Protein AF-A0A1C6JS13-F1 (afdb_monomer)

Radius of gyration: 10.42 Å; Cα contacts (8 Å, |Δi|>4): 52; chains: 1; bounding box: 26×14×22 Å

Solvent-accessible surface area (backbone atoms only — not comparable to full-atom values): 2494 Å² total; per-residue (Å²): 132,71,49,81,47,84,46,77,41,91,61,87,53,79,88,33,73,66,41,51,50,52,51,53,49,52,51,51,38,50,76,72,57,30,51,72,51,81,45,113

Foldseek 3Di:
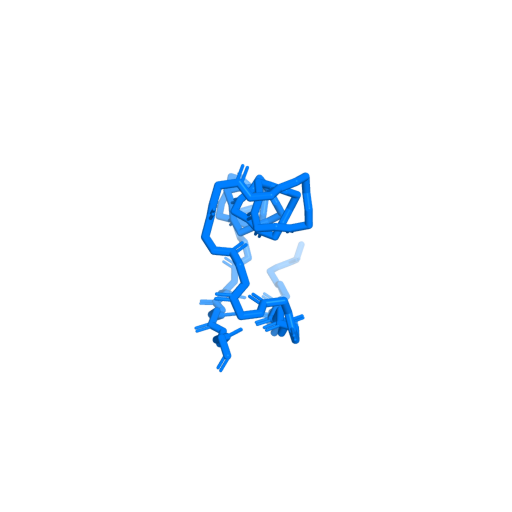DAEEEEQEQPDPDPPDPSNVVSVVVQVVSVVVVYHYDYYD

Sequence (40 aa):
MAKKVLIISTSLRGGSNSDMLAKECAKGAKEAGHDWNFFL

Nearest PDB structures (foldseek):
  6dqp-assembly1_A  TM=7.115E-01  e=4.550E-01  Escherichia coli K-12
  2bgt-assembly1_A  TM=7.006E-01  e=2.267E+00  Tequatrovirus T4
  3r5j-assembly1_A  TM=6.271E-01  e=1.959E+00  Homo sapiens
  3lwt-assembly1_X  TM=4.996E-01  e=4.373E+00  Saccharomyces cerevisiae
  1tm2-assembly1_A  TM=3.510E-01  e=1.959E+00  Salmonella enterica subsp. enterica serovar Typhimurium str. LT2

Mean predicted aligned error: 2.44 Å

pLDDT: mean 95.35, std 3.36, range [85.25, 98.44]

Structure (mmCIF, N/CA/C/O backbone):
data_AF-A0A1C6JS13-F1
#
_entry.id   AF-A0A1C6JS13-F1
#
loop_
_atom_site.group_PDB
_atom_site.id
_atom_site.type_symbol
_atom_site.label_atom_id
_atom_site.label_alt_id
_atom_site.label_comp_id
_atom_site.label_asym_id
_atom_site.label_entity_id
_atom_site.label_seq_id
_atom_site.pdbx_PDB_ins_code
_atom_site.Cartn_x
_atom_site.Cartn_y
_atom_site.Cartn_z
_atom_site.occupancy
_atom_site.B_iso_or_equiv
_atom_site.auth_seq_id
_atom_site.auth_comp_id
_atom_site.auth_asym_id
_atom_site.auth_atom_id
_atom_site.pdbx_PDB_model_num
ATOM 1 N N . MET A 1 1 ? -16.377 6.190 10.396 1.00 85.50 1 MET A N 1
ATOM 2 C CA . MET A 1 1 ? -16.664 4.735 10.352 1.00 85.50 1 MET A CA 1
ATOM 3 C C . MET A 1 1 ? -15.495 4.052 9.664 1.00 85.50 1 MET A C 1
ATOM 5 O O . MET A 1 1 ? -15.165 4.470 8.561 1.00 85.50 1 MET A O 1
ATOM 9 N N . ALA A 1 2 ? -14.870 3.053 10.288 1.00 93.81 2 ALA A N 1
ATOM 10 C CA . ALA A 1 2 ? -13.797 2.292 9.648 1.00 93.81 2 ALA A CA 1
ATOM 11 C C . ALA A 1 2 ? -14.339 1.488 8.451 1.00 93.81 2 ALA A C 1
ATOM 13 O O . ALA A 1 2 ? -15.445 0.943 8.516 1.00 93.81 2 ALA A O 1
ATOM 14 N N . LYS A 1 3 ? -13.584 1.448 7.350 1.00 97.75 3 LYS A N 1
ATOM 15 C CA . LYS A 1 3 ? -13.878 0.651 6.149 1.00 97.75 3 LYS A CA 1
ATOM 16 C C . LYS A 1 3 ? -12.798 -0.414 5.963 1.00 97.75 3 LYS A C 1
ATOM 18 O O . LYS A 1 3 ? -11.745 -0.318 6.586 1.00 97.75 3 LYS A O 1
ATOM 23 N N . LYS A 1 4 ? -13.077 -1.401 5.107 1.00 98.12 4 LYS A N 1
ATOM 24 C CA . LYS A 1 4 ? -12.088 -2.363 4.608 1.00 98.12 4 LYS A CA 1
ATOM 25 C C . LYS A 1 4 ? -11.638 -1.926 3.221 1.00 98.12 4 LYS A C 1
ATOM 27 O O . LYS A 1 4 ? -12.485 -1.767 2.343 1.00 98.12 4 LYS A O 1
ATOM 32 N N . VAL A 1 5 ? -10.341 -1.713 3.040 1.00 97.81 5 VAL A N 1
ATOM 33 C CA . VAL A 1 5 ? -9.746 -1.206 1.799 1.00 97.81 5 VAL A CA 1
ATOM 34 C C . VAL A 1 5 ? -8.801 -2.260 1.229 1.00 97.81 5 VAL A C 1
ATOM 36 O O . VAL A 1 5 ? -7.860 -2.686 1.895 1.00 97.81 5 VAL A O 1
ATOM 39 N N . LEU A 1 6 ? -9.054 -2.677 -0.010 1.00 97.94 6 LEU A N 1
ATOM 40 C CA . LEU A 1 6 ? -8.182 -3.576 -0.761 1.00 97.94 6 LEU A CA 1
ATOM 41 C C . LEU A 1 6 ? -7.457 -2.773 -1.839 1.00 97.94 6 LEU A C 1
ATOM 43 O O . LEU A 1 6 ? -8.102 -2.177 -2.700 1.00 97.94 6 LEU A O 1
ATOM 47 N N . ILE A 1 7 ? -6.128 -2.769 -1.790 1.00 97.31 7 ILE A N 1
ATOM 48 C CA . ILE A 1 7 ? -5.278 -2.070 -2.755 1.00 97.31 7 ILE A CA 1
ATOM 49 C C . ILE A 1 7 ? -4.575 -3.121 -3.605 1.00 97.31 7 ILE A C 1
ATOM 51 O O . ILE A 1 7 ? -3.904 -3.999 -3.066 1.00 97.31 7 ILE A O 1
ATOM 55 N N . ILE A 1 8 ? -4.737 -3.025 -4.924 1.00 96.62 8 ILE A N 1
ATOM 56 C CA . ILE A 1 8 ? -4.134 -3.939 -5.897 1.00 96.62 8 ILE A CA 1
ATOM 57 C C . ILE A 1 8 ? -3.284 -3.107 -6.852 1.00 96.62 8 ILE A C 1
ATOM 59 O O . ILE A 1 8 ? -3.801 -2.211 -7.520 1.00 96.62 8 ILE A O 1
ATOM 63 N N . SER A 1 9 ? -1.988 -3.399 -6.921 1.00 94.00 9 SER A N 1
ATOM 64 C CA . SER A 1 9 ? -1.075 -2.784 -7.883 1.00 94.00 9 SER A CA 1
ATOM 65 C C . SER A 1 9 ? -0.679 -3.803 -8.937 1.00 94.00 9 SER A C 1
ATOM 67 O O . SER A 1 9 ? 0.085 -4.700 -8.644 1.00 94.00 9 SER A O 1
ATOM 69 N N . THR A 1 10 ? -1.096 -3.632 -10.192 1.00 94.56 10 THR A N 1
ATOM 70 C CA . THR A 1 10 ? -0.667 -4.521 -11.294 1.00 94.56 10 THR A CA 1
ATOM 71 C C . THR A 1 10 ? 0.672 -4.108 -11.914 1.00 94.56 10 THR A C 1
ATOM 73 O O . THR A 1 10 ? 1.091 -4.642 -12.943 1.00 94.56 10 THR A O 1
ATOM 76 N N . SER A 1 11 ? 1.341 -3.104 -11.341 1.00 90.06 11 SER A N 1
ATOM 77 C CA . SER A 1 11 ? 2.653 -2.668 -11.805 1.00 90.06 11 SER A CA 1
ATOM 78 C C . SER A 1 11 ? 3.740 -3.545 -11.200 1.00 90.06 11 SER A C 1
ATOM 80 O O . SER A 1 11 ? 4.119 -3.363 -10.048 1.00 90.06 11 SER A O 1
ATOM 82 N N . LEU A 1 12 ? 4.334 -4.405 -12.024 1.00 89.50 12 LEU A N 1
ATOM 83 C CA . LEU A 1 12 ? 5.485 -5.233 -11.643 1.00 89.50 12 LEU A CA 1
ATOM 84 C C . LEU A 1 12 ? 6.786 -4.425 -11.481 1.00 89.50 12 LEU A C 1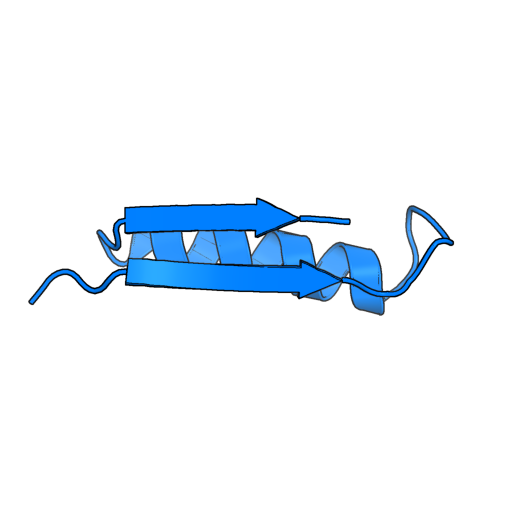
ATOM 86 O O . LEU A 1 12 ? 7.775 -4.920 -10.944 1.00 89.50 12 LEU A O 1
ATOM 90 N N . ARG A 1 13 ? 6.810 -3.171 -11.955 1.00 91.75 13 ARG A N 1
ATOM 91 C CA . ARG A 1 13 ? 7.968 -2.284 -11.819 1.00 91.75 13 ARG A CA 1
ATOM 92 C C . ARG A 1 13 ? 7.942 -1.579 -10.463 1.00 91.75 13 ARG A C 1
ATOM 94 O O . ARG A 1 13 ? 7.230 -0.581 -10.293 1.00 91.75 13 ARG A O 1
ATOM 101 N N . GLY A 1 14 ? 8.760 -2.072 -9.536 1.00 90.12 14 GLY A N 1
ATOM 102 C CA . GLY A 1 14 ? 9.041 -1.402 -8.266 1.00 90.12 14 GLY A CA 1
ATOM 103 C C . GLY A 1 14 ? 9.644 -0.008 -8.475 1.00 90.12 14 GLY A C 1
ATOM 104 O O . GLY A 1 14 ? 10.379 0.223 -9.434 1.00 90.12 14 GLY A O 1
ATOM 105 N N . GLY A 1 15 ? 9.286 0.940 -7.610 1.00 91.56 15 GLY A N 1
ATOM 106 C CA . GLY A 1 15 ? 9.732 2.336 -7.688 1.00 91.56 15 GLY A CA 1
ATOM 107 C C . GLY A 1 15 ? 9.074 3.161 -8.800 1.00 91.56 15 GLY A C 1
ATOM 108 O O . GLY A 1 15 ? 9.430 4.320 -8.994 1.00 91.56 15 GLY A O 1
ATOM 109 N N . SER A 1 16 ? 8.118 2.596 -9.543 1.00 95.25 16 SER A N 1
ATOM 110 C CA . SER A 1 16 ? 7.306 3.363 -10.490 1.00 95.25 16 SER A CA 1
ATOM 111 C C . SER A 1 16 ? 6.344 4.315 -9.772 1.00 95.25 16 SER A C 1
ATOM 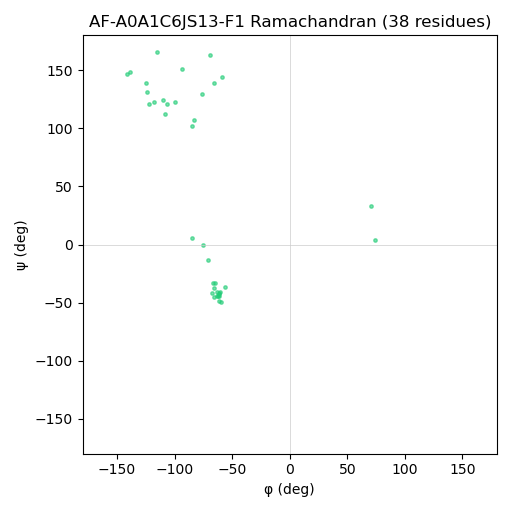113 O O . SER A 1 16 ? 6.011 4.125 -8.603 1.00 95.25 16 SER A O 1
ATOM 115 N N . ASN A 1 17 ? 5.815 5.301 -10.502 1.00 96.06 17 ASN A N 1
ATOM 116 C CA . ASN A 1 17 ? 4.776 6.190 -9.971 1.00 96.06 17 ASN A CA 1
ATOM 117 C C . ASN A 1 17 ? 3.552 5.410 -9.470 1.00 96.06 17 ASN A C 1
ATOM 119 O O . ASN A 1 17 ? 2.970 5.777 -8.457 1.00 96.06 17 ASN A O 1
ATOM 123 N N . SER A 1 18 ? 3.180 4.320 -10.148 1.00 95.25 18 SER A N 1
ATOM 124 C CA . SER A 1 18 ? 2.065 3.465 -9.732 1.00 95.25 18 SER A CA 1
ATOM 125 C C . SER A 1 18 ? 2.359 2.719 -8.428 1.00 95.25 18 SER A C 1
ATOM 127 O O . SER A 1 18 ? 1.497 2.682 -7.558 1.00 95.25 18 SER A O 1
ATOM 129 N N . ASP A 1 19 ? 3.575 2.187 -8.256 1.00 94.69 19 ASP A N 1
ATOM 130 C CA . ASP A 1 19 ? 4.010 1.564 -6.994 1.00 94.69 19 ASP A CA 1
ATOM 131 C C . ASP A 1 19 ? 3.995 2.582 -5.840 1.00 94.69 19 ASP A C 1
ATOM 133 O O . ASP A 1 19 ? 3.462 2.319 -4.762 1.00 94.69 19 ASP A O 1
ATOM 137 N N . MET A 1 20 ? 4.501 3.793 -6.089 1.00 96.19 20 MET A N 1
ATOM 138 C CA . MET A 1 20 ? 4.491 4.879 -5.107 1.00 96.19 20 MET A CA 1
ATOM 139 C C . MET A 1 20 ? 3.065 5.308 -4.737 1.00 96.19 20 MET A C 1
ATOM 141 O O . MET A 1 20 ? 2.750 5.435 -3.557 1.00 96.19 20 MET A O 1
ATOM 145 N N . LEU A 1 21 ? 2.181 5.461 -5.726 1.00 96.75 21 LEU A N 1
ATOM 146 C CA . LEU A 1 21 ? 0.781 5.816 -5.501 1.00 96.75 21 LEU A CA 1
ATOM 147 C C . LEU A 1 21 ? 0.052 4.752 -4.675 1.00 96.75 21 LEU A C 1
ATOM 149 O O . LEU A 1 21 ? -0.708 5.087 -3.767 1.00 96.75 21 LEU A O 1
ATOM 153 N N . ALA A 1 22 ? 0.295 3.471 -4.956 1.00 96.50 22 ALA A N 1
ATOM 154 C CA . ALA A 1 22 ? -0.334 2.383 -4.220 1.00 96.50 22 ALA A CA 1
ATOM 155 C C . ALA A 1 22 ? 0.133 2.342 -2.749 1.00 96.50 22 ALA A C 1
ATOM 157 O O . ALA A 1 22 ? -0.682 2.127 -1.849 1.00 96.50 22 ALA A O 1
ATOM 158 N N . LYS A 1 23 ? 1.414 2.640 -2.488 1.00 95.75 23 LYS A N 1
ATOM 159 C CA . LYS A 1 23 ? 1.970 2.777 -1.129 1.00 95.75 23 LYS A CA 1
ATOM 160 C C . LYS A 1 23 ? 1.389 3.969 -0.370 1.00 95.75 23 LYS A C 1
ATOM 162 O O . LYS A 1 23 ? 0.988 3.813 0.783 1.00 95.75 23 LYS A O 1
ATOM 167 N N . GLU A 1 24 ? 1.285 5.134 -1.008 1.00 97.75 24 GLU A N 1
ATOM 168 C CA . GLU A 1 24 ? 0.675 6.315 -0.380 1.00 97.75 24 GLU A CA 1
ATOM 169 C C . GLU A 1 24 ? -0.828 6.112 -0.125 1.00 97.75 24 GLU A C 1
ATOM 171 O O . GLU A 1 24 ? -1.347 6.552 0.899 1.00 97.75 24 GLU A O 1
ATOM 176 N N . CYS A 1 25 ? -1.529 5.361 -0.981 1.00 97.31 25 CYS A N 1
ATOM 177 C CA . CYS A 1 25 ? -2.916 4.965 -0.730 1.00 97.31 25 CYS A CA 1
ATOM 178 C C . CYS A 1 25 ? -3.041 4.083 0.527 1.00 97.31 25 CYS A C 1
ATOM 180 O O . CYS A 1 25 ? -3.903 4.335 1.372 1.00 97.31 25 CYS A O 1
ATOM 182 N N . ALA A 1 26 ? -2.150 3.097 0.698 1.00 97.38 26 ALA A N 1
ATOM 183 C CA . ALA A 1 26 ? -2.126 2.236 1.884 1.00 97.38 26 ALA A CA 1
ATOM 184 C C . ALA A 1 26 ? -1.836 3.03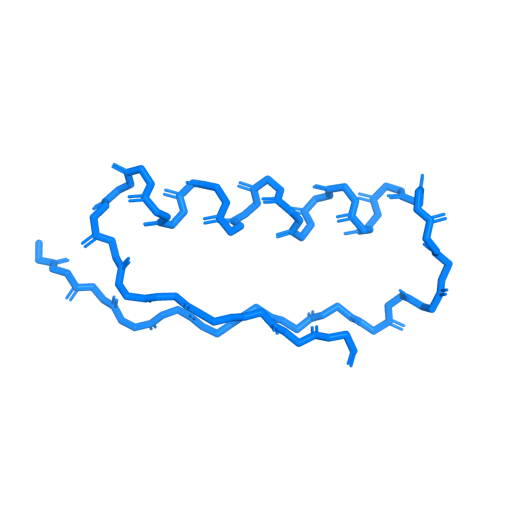1 3.163 1.00 97.38 26 ALA A C 1
ATOM 186 O O . ALA A 1 26 ? -2.493 2.839 4.189 1.00 97.38 26 ALA A O 1
ATOM 187 N N . LYS A 1 27 ? -0.899 3.981 3.083 1.00 98.19 27 LYS A N 1
ATOM 188 C CA . LYS A 1 27 ? -0.604 4.918 4.168 1.00 98.19 27 LYS A CA 1
ATOM 189 C C . LYS A 1 27 ? -1.832 5.757 4.534 1.00 98.19 27 LYS A C 1
ATOM 191 O O . LYS A 1 27 ? -2.204 5.790 5.703 1.00 98.19 27 LYS A O 1
ATOM 196 N N . GLY A 1 28 ? -2.506 6.353 3.549 1.00 98.19 28 GLY A N 1
ATOM 197 C CA . GLY A 1 28 ? -3.717 7.142 3.776 1.00 98.19 28 GLY A CA 1
ATOM 198 C C . GLY A 1 28 ? -4.855 6.324 4.397 1.00 98.19 28 GLY A C 1
ATOM 199 O O . GLY A 1 28 ? -5.511 6.789 5.327 1.00 98.19 28 GLY A O 1
ATOM 200 N N . ALA A 1 29 ? -5.055 5.076 3.957 1.00 98.19 29 ALA A N 1
ATOM 201 C CA . ALA A 1 29 ? -6.042 4.172 4.552 1.00 98.19 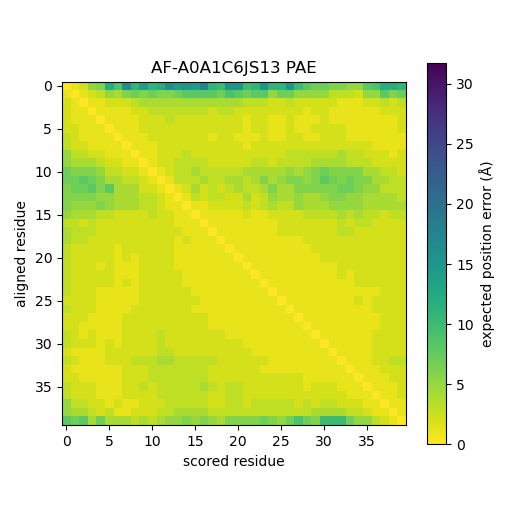29 ALA A CA 1
ATOM 202 C C . ALA A 1 29 ? -5.731 3.875 6.030 1.00 98.19 29 ALA A C 1
ATOM 204 O O . ALA A 1 29 ? -6.628 3.923 6.876 1.00 98.19 29 ALA A O 1
ATOM 205 N N . LYS A 1 30 ? -4.455 3.634 6.359 1.00 97.56 30 LYS A N 1
ATOM 206 C CA . LYS A 1 30 ? -3.999 3.443 7.741 1.00 97.56 3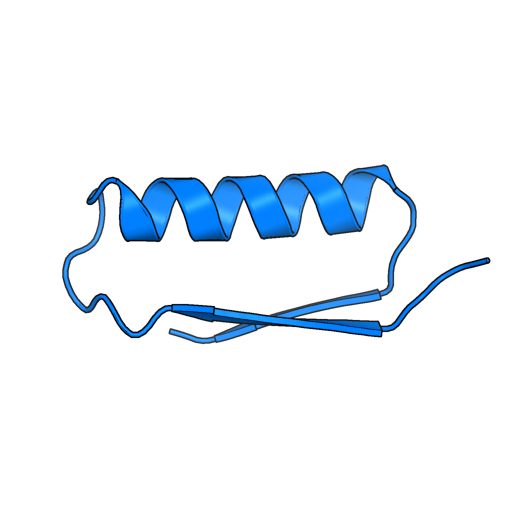0 LYS A CA 1
ATOM 207 C C . LYS A 1 30 ? -4.249 4.684 8.602 1.00 97.56 30 LYS A C 1
ATOM 209 O O . LYS A 1 30 ? -4.795 4.563 9.695 1.00 97.56 30 LYS A O 1
ATOM 214 N N . GLU A 1 31 ? -3.858 5.861 8.120 1.00 98.44 31 GLU A N 1
ATOM 215 C CA . GLU A 1 31 ? -3.987 7.137 8.843 1.00 98.44 31 GLU A CA 1
ATOM 216 C C . GLU A 1 31 ? -5.453 7.532 9.071 1.00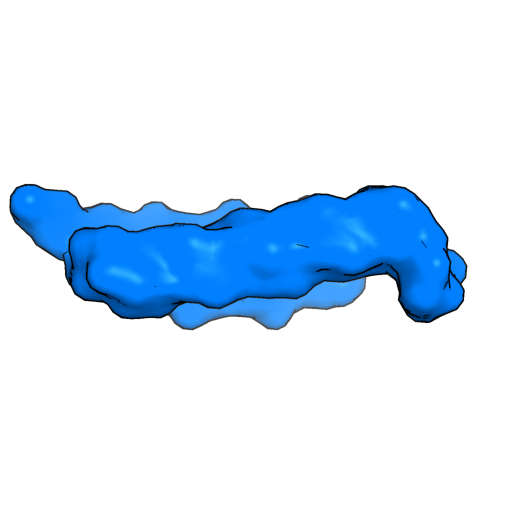 98.44 31 GLU A C 1
ATOM 218 O O . GLU A 1 31 ? -5.794 8.065 10.125 1.00 98.44 31 GLU A O 1
ATOM 223 N N . ALA A 1 32 ? -6.343 7.190 8.137 1.00 98.06 32 ALA A N 1
ATOM 224 C CA . ALA A 1 32 ? -7.787 7.382 8.269 1.00 98.06 32 ALA A CA 1
ATOM 225 C C . ALA A 1 32 ? -8.476 6.371 9.217 1.00 98.06 32 ALA A C 1
ATOM 227 O O . ALA A 1 32 ? -9.697 6.423 9.399 1.00 98.06 32 ALA A O 1
ATOM 228 N N . GLY A 1 33 ? -7.729 5.432 9.811 1.00 98.06 33 GLY A N 1
ATOM 229 C CA . GLY A 1 33 ? -8.270 4.406 10.706 1.00 98.06 33 GLY A CA 1
ATOM 230 C C . GLY A 1 33 ? -9.105 3.348 9.978 1.00 98.06 33 GLY A C 1
ATOM 231 O O . GLY A 1 33 ? -10.114 2.876 10.507 1.00 98.06 33 GLY A O 1
ATOM 232 N N . HIS A 1 34 ? -8.746 3.016 8.736 1.00 98.31 34 HIS A N 1
ATOM 233 C CA . HIS A 1 34 ? -9.353 1.920 7.982 1.00 98.31 34 HIS A CA 1
ATOM 234 C C . HIS A 1 34 ? -8.560 0.621 8.156 1.00 98.31 34 HIS A C 1
ATOM 236 O O . HIS A 1 34 ? -7.347 0.638 8.353 1.00 98.31 34 HIS A O 1
ATOM 242 N N . ASP A 1 35 ? -9.259 -0.508 8.065 1.00 97.62 35 ASP A N 1
ATOM 243 C CA . ASP A 1 35 ? -8.642 -1.821 7.881 1.00 97.62 35 ASP A CA 1
ATOM 244 C C . ASP A 1 35 ? -8.200 -1.921 6.416 1.00 97.62 35 ASP A C 1
ATOM 246 O O . ASP A 1 35 ? -8.974 -1.591 5.510 1.00 97.62 35 ASP A O 1
ATOM 250 N N . TRP A 1 36 ? -6.950 -2.296 6.166 1.00 97.00 36 TRP A N 1
ATOM 251 C CA . TRP A 1 36 ? -6.363 -2.226 4.832 1.00 97.00 36 TRP A CA 1
ATOM 252 C C . TRP A 1 36 ? -5.471 -3.426 4.541 1.00 97.00 36 TRP A C 1
ATOM 254 O O . TRP A 1 36 ? -4.798 -3.958 5.422 1.00 97.00 36 TRP A O 1
ATOM 264 N N . ASN A 1 37 ? -5.455 -3.830 3.273 1.00 96.75 37 ASN A N 1
ATOM 265 C CA . ASN A 1 37 ? -4.548 -4.847 2.762 1.00 96.75 37 ASN A CA 1
ATOM 266 C C . ASN A 1 37 ? -4.017 -4.444 1.380 1.00 96.75 37 ASN A C 1
ATOM 268 O O . ASN A 1 37 ? -4.709 -3.774 0.606 1.00 96.75 37 ASN A O 1
ATOM 272 N N . PHE A 1 38 ? -2.791 -4.858 1.080 1.00 94.00 38 PHE A N 1
ATOM 273 C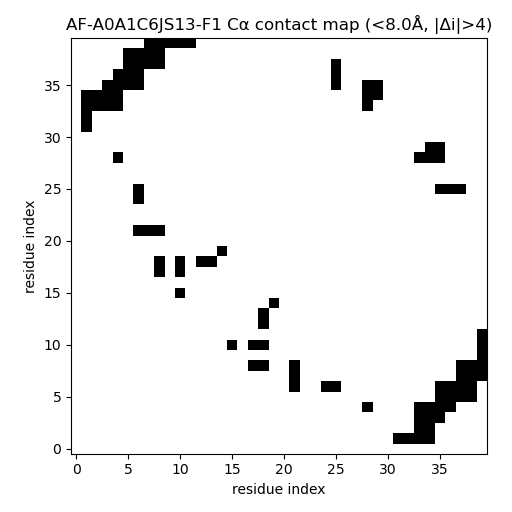 CA . PHE A 1 38 ? -2.076 -4.524 -0.143 1.00 94.00 38 PHE A CA 1
ATOM 274 C C . PHE A 1 38 ? -1.634 -5.797 -0.866 1.00 94.00 38 PHE A C 1
ATOM 276 O O . PHE A 1 38 ? -1.006 -6.666 -0.263 1.00 94.00 38 PHE A O 1
ATOM 283 N N . PHE A 1 39 ? -1.916 -5.862 -2.165 1.00 93.00 39 PHE A N 1
ATOM 284 C CA . PHE A 1 39 ? -1.440 -6.905 -3.066 1.00 93.00 39 PHE A CA 1
ATOM 285 C C . PHE A 1 39 ? -0.709 -6.289 -4.258 1.00 93.00 39 PHE A C 1
ATOM 287 O O . PHE A 1 39 ? -1.144 -5.281 -4.828 1.00 93.00 39 PHE A O 1
ATOM 294 N N . LEU A 1 40 ? 0.396 -6.936 -4.618 1.00 85.25 40 LEU A N 1
ATOM 295 C CA . LEU A 1 40 ? 1.128 -6.726 -5.863 1.00 85.25 40 LEU A CA 1
ATOM 296 C C . LEU A 1 40 ? 0.679 -7.761 -6.902 1.00 85.25 40 LEU A C 1
ATOM 298 O O . LEU A 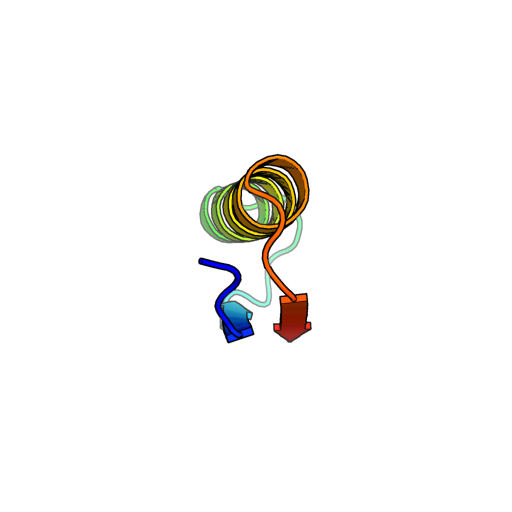1 40 ? 0.382 -8.900 -6.477 1.00 85.25 40 LEU A O 1
#

Secondary structure (DSSP, 8-state):
---EEEEE----STTSHHHHHHHHHHHHHHHTT-EEEEE-